Protein 3O1F (pdb70)

B-factor: mean 17.85, std 8.49, range [6.72, 56.12]

Solvent-accessible surface area: 9006 Å² total

Foldseek 3Di:
DKKWKKKFDDDDDDLVNQQVLLCPLQVDDNVVSNVQVVCNVVVGMGGRDIGHPVSSVVSQVSCVVCVVVPHRIHMDMDHD/DKKWKKKFDDDPDDLVVQLVLLCVLLVDDNVVSSVQSVCNHPVGMGTSDIGHPVSSVVSQVVSCVVCVVVPHRIHMDMDDD

Sequence (161 aa):
SMYKVILVNDDYTPMEFVIDVLQKFFSYDVERATQLMLAVHYQGKAICGVFTAEVAETKVAVNKYARENEHPLLCTLEKASMYKVILVNDDYTPMEFVIDVLQKFFSYDVERATQLMMLAVHYQGKAICGVFTAEVAETKVAMMVNKYARENEHPLLCTLEKA

Organism: Escherichia coli (strain K12) (NCBI:txid83333)

GO terms:
  GO:0005515 protein binding (F, IPI)
  GO:0009408 response to heat (P, IMP)
  GO:0051087 protein-folding chaperone binding (F, IPI)
  GO:0140678 molecular function inhibitor activity (F, IDA)

Radius of gyration: 17.64 Å; Cα contacts (8 Å, |Δi|>4): 267; chains: 2; bounding box: 33×33×51 Å

Structure (mmCIF, N/CA/C/O backbone):
data_3O1F
#
_entry.id   3O1F
#
_cell.length_a   28.025
_cell.length_b   28.051
_cell.length_c   51.624
_cell.angle_alpha   80.500
_cell.angle_beta   77.880
_cell.angle_gamma   72.300
#
_symmetry.space_group_name_H-M   'P 1'
#
loop_
_entity.id
_entity.type
_entity.pdbx_description
1 polymer 'ATP-dependent Clp protease adapter protein clpS'
2 polymer 'ATP-dependent Clp protease adapter protein clpS'
3 water water
#
loop_
_atom_site.group_PDB
_atom_site.id
_atom_site.type_symbol
_atom_site.label_atom_id
_atom_site.label_alt_id
_atom_site.label_comp_id
_atom_site.label_asym_id
_atom_site.label_entity_id
_atom_site.label_seq_id
_atom_site.pdbx_PDB_ins_code
_atom_site.Cartn_x
_atom_site.Cartn_y
_atom_site.Cartn_z
_atom_site.occupancy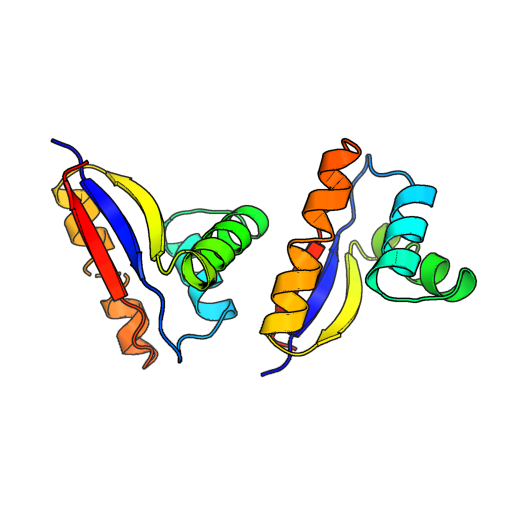
_atom_site.B_iso_or_equiv
_atom_site.auth_seq_id
_atom_site.auth_comp_id
_atom_site.auth_asym_id
_atom_site.auth_atom_id
_atom_site.pdbx_PDB_model_num
ATOM 1 N N . SER A 1 1 ? 4.834 15.259 -12.867 1.00 35.74 26 SER A N 1
ATOM 2 C CA . SER A 1 1 ? 3.752 14.292 -12.515 1.00 23.94 26 SER A CA 1
ATOM 3 C C . SER A 1 1 ? 4.044 13.560 -11.211 1.00 17.46 26 SER A C 1
ATOM 4 O O . SER A 1 1 ? 5.154 13.079 -10.982 1.00 21.73 26 SER A O 1
ATOM 14 N N . MET A 1 2 ? 3.026 13.490 -10.360 1.00 13.50 27 MET A N 1
ATOM 15 C CA . MET A 1 2 ? 3.075 12.708 -9.135 1.00 15.00 27 MET A CA 1
ATOM 16 C C . MET A 1 2 ? 2.045 11.587 -9.219 1.00 11.99 27 MET A C 1
ATOM 17 O O . MET A 1 2 ? 1.147 11.615 -10.071 1.00 11.12 27 MET A O 1
ATOM 31 N N . TYR A 1 3 ? 2.178 10.604 -8.337 1.00 9.58 28 TYR A N 1
ATOM 32 C CA . TYR A 1 3 ? 1.367 9.395 -8.398 1.00 10.40 28 TYR A CA 1
ATOM 33 C C . TYR A 1 3 ? 0.784 9.008 -7.044 1.00 9.06 28 TYR A C 1
ATOM 34 O O . TYR A 1 3 ? 1.504 8.934 -6.057 1.00 10.42 28 TYR A O 1
ATOM 52 N N . LYS A 1 4 ? -0.525 8.774 -7.029 1.00 9.41 29 LYS A N 1
ATOM 53 C CA . LYS A 1 4 ? -1.208 8.164 -5.895 1.00 9.46 29 LYS A CA 1
ATOM 54 C C . LYS A 1 4 ? -0.830 6.698 -5.785 1.00 10.47 29 LYS A C 1
ATOM 55 O O . LYS A 1 4 ? -0.707 5.999 -6.802 1.00 9.21 29 LYS A O 1
ATOM 74 N N . VAL A 1 5 ? -0.675 6.237 -4.546 1.00 7.91 30 VAL A N 1
ATOM 75 C CA . VAL A 1 5 ? -0.525 4.822 -4.259 1.00 6.81 30 VAL A CA 1
ATOM 76 C C . VAL A 1 5 ? -1.734 4.416 -3.431 1.00 8.60 30 VAL A C 1
ATOM 77 O O . VAL A 1 5 ? -2.077 5.083 -2.449 1.00 9.19 30 VAL A O 1
ATOM 90 N N . ILE A 1 6 ? -2.382 3.334 -3.845 1.00 8.45 31 ILE A N 1
ATOM 91 C CA . ILE A 1 6 ? -3.694 2.947 -3.351 1.00 6.72 31 ILE A CA 1
ATOM 92 C C . ILE A 1 6 ? -3.680 1.490 -2.859 1.00 8.82 31 ILE A C 1
ATOM 93 O O . ILE A 1 6 ? -3.000 0.643 -3.448 1.00 9.60 31 ILE A O 1
ATOM 109 N N . LEU A 1 7 ? -4.421 1.216 -1.789 1.00 8.35 32 LEU A N 1
ATOM 110 C CA . LEU A 1 7 ? -4.703 -0.155 -1.351 1.00 7.18 32 LEU A CA 1
ATOM 111 C C . LEU A 1 7 ? -6.150 -0.476 -1.661 1.00 9.99 32 LEU A C 1
ATOM 112 O O . LEU A 1 7 ? -7.046 0.324 -1.406 1.00 9.32 32 LEU A O 1
ATOM 128 N N . VAL A 1 8 ? -6.370 -1.677 -2.176 1.00 10.00 33 VAL A N 1
ATOM 129 C CA . VAL A 1 8 ? -7.684 -2.090 -2.629 1.00 10.79 33 VAL A CA 1
ATOM 130 C C . VAL A 1 8 ? -8.269 -3.149 -1.718 1.00 9.63 33 VAL A C 1
ATOM 131 O O . VAL A 1 8 ? -7.553 -3.961 -1.151 1.00 8.92 33 VAL A O 1
ATOM 144 N N . ASN A 1 9 ? -9.587 -3.149 -1.551 1.00 9.48 34 ASN A N 1
ATOM 145 C CA . ASN A 1 9 ? -10.257 -4.141 -0.707 1.00 10.75 34 ASN A CA 1
ATOM 146 C C . ASN A 1 9 ? -10.217 -5.538 -1.296 1.00 8.16 34 ASN A C 1
ATOM 147 O O . ASN A 1 9 ? -10.141 -5.719 -2.505 1.00 10.87 34 ASN A O 1
ATOM 158 N N . ASP A 1 10 ? -10.221 -6.526 -0.397 1.00 9.02 35 ASP A N 1
ATOM 159 C CA . ASP A 1 10 ? -10.380 -7.927 -0.760 1.00 10.65 35 ASP A CA 1
ATOM 160 C C . ASP A 1 10 ? -10.995 -8.681 0.418 1.00 9.64 35 ASP A C 1
ATOM 161 O O . ASP A 1 10 ? -11.173 -8.120 1.476 1.00 13.17 35 ASP A O 1
ATOM 170 N N . ASP A 1 11 ? -11.403 -9.935 0.216 1.00 10.85 36 ASP A N 1
ATOM 171 C CA . ASP A 1 11 ? -12.122 -10.694 1.247 1.00 12.22 36 ASP A CA 1
ATOM 172 C C . ASP A 1 11 ? -11.250 -11.504 2.216 1.00 16.23 36 ASP A C 1
ATOM 173 O O . ASP A 1 11 ? -11.780 -12.151 3.117 1.00 17.33 36 ASP A O 1
ATOM 182 N N . TYR A 1 12 ? -9.938 -11.542 1.990 1.00 11.44 37 TYR A N 1
ATOM 183 C CA . TYR A 1 12 ? -9.047 -12.394 2.799 1.00 11.75 37 TYR A CA 1
ATOM 184 C C . TYR A 1 12 ? -7.913 -11.755 3.632 1.00 12.36 37 TYR A C 1
ATOM 185 O O . TYR A 1 12 ? -7.473 -12.350 4.596 1.00 15.38 37 TYR A O 1
ATOM 203 N N . THR A 1 13 ? -7.466 -10.552 3.306 1.00 12.23 38 THR A N 1
ATOM 204 C CA . THR A 1 13 ? -6.280 -10.023 3.962 1.00 8.99 38 THR A CA 1
ATOM 205 C C . THR A 1 13 ? -6.721 -9.580 5.321 1.00 10.26 38 THR A C 1
ATOM 206 O O . THR A 1 13 ? -7.673 -8.828 5.431 1.00 11.67 38 THR A O 1
ATOM 217 N N . PRO A 1 14 ? -6.028 -10.029 6.390 1.00 10.41 39 PRO A N 1
ATOM 218 C CA . PRO A 1 14 ? -6.518 -9.662 7.725 1.00 12.21 39 PRO A CA 1
ATOM 219 C C . PRO A 1 14 ? -6.335 -8.212 8.107 1.00 8.31 39 PRO A C 1
ATOM 220 O O . PRO A 1 14 ? -5.429 -7.565 7.602 1.00 9.93 39 PRO A O 1
ATOM 231 N N . MET A 1 15 ? -7.158 -7.715 9.019 1.00 9.68 40 MET A N 1
ATOM 232 C CA . MET A 1 15 ? -7.097 -6.315 9.419 1.00 10.79 40 MET A CA 1
ATOM 233 C C . MET A 1 15 ? -5.710 -5.955 9.912 1.00 11.19 40 MET A C 1
ATOM 234 O O . MET A 1 15 ? -5.166 -4.903 9.572 1.00 11.12 40 MET A O 1
ATOM 248 N N . GLU A 1 16 ? -5.158 -6.819 10.757 1.00 10.56 41 GLU A N 1
ATOM 249 C CA . GLU A 1 16 ? -3.883 -6.539 11.399 1.00 12.38 41 GLU A CA 1
ATOM 250 C C . GLU A 1 16 ? -2.777 -6.446 10.357 1.00 10.86 41 GLU A C 1
ATOM 251 O O . GLU A 1 16 ? -1.808 -5.698 10.538 1.00 11.63 41 GLU A O 1
ATOM 263 N N . PHE A 1 17 ? -2.927 -7.181 9.261 1.00 9.39 42 PHE A N 1
ATOM 264 C CA . PHE A 1 17 ? -1.958 -7.105 8.180 1.00 9.27 42 PHE A CA 1
ATOM 265 C C . PHE A 1 17 ? -2.057 -5.774 7.420 1.00 10.39 42 PHE A C 1
ATOM 266 O O . PHE A 1 17 ? -1.037 -5.185 7.070 1.00 10.04 42 PHE A O 1
ATOM 283 N N . VAL A 1 18 ? -3.273 -5.302 7.140 1.00 7.74 43 VAL A N 1
ATOM 284 C CA . VAL A 1 18 ? -3.440 -3.993 6.493 1.00 9.66 43 VAL A CA 1
ATOM 285 C C . VAL A 1 18 ? -2.831 -2.898 7.357 1.00 11.12 43 VAL A C 1
ATOM 286 O O . VAL A 1 18 ? -2.115 -2.035 6.865 1.00 9.63 43 VAL A O 1
ATOM 299 N N . ILE A 1 19 ? -3.095 -2.952 8.660 1.00 9.01 44 ILE A N 1
ATOM 300 C CA . ILE A 1 19 ? -2.510 -1.990 9.585 1.00 9.76 44 ILE A CA 1
ATOM 301 C C . ILE A 1 19 ? -0.979 -2.045 9.532 1.00 9.17 44 ILE A C 1
ATOM 302 O O . ILE A 1 19 ? -0.316 -1.008 9.494 1.00 11.97 44 ILE A O 1
ATOM 318 N N . ASP A 1 20 ? -0.438 -3.256 9.513 1.00 11.28 45 ASP A N 1
ATOM 319 C CA . ASP A 1 20 ? 1.002 -3.481 9.476 1.00 12.05 45 ASP A CA 1
ATOM 320 C C . ASP A 1 20 ? 1.578 -2.828 8.230 1.00 10.60 45 ASP A C 1
ATOM 321 O O . ASP A 1 20 ? 2.561 -2.096 8.291 1.00 10.91 45 ASP A O 1
ATOM 330 N N . VAL A 1 21 ? 0.943 -3.072 7.092 1.00 9.63 46 VAL A N 1
ATOM 331 C CA . VAL A 1 21 ? 1.418 -2.508 5.830 1.00 8.82 46 VAL A CA 1
ATOM 332 C C . VAL A 1 21 ? 1.399 -0.980 5.874 1.00 8.18 46 VAL A C 1
ATOM 333 O O . VAL A 1 21 ? 2.345 -0.307 5.450 1.00 10.30 46 VAL A O 1
ATOM 346 N N . LEU A 1 22 ? 0.314 -0.415 6.405 1.00 8.44 47 LEU A N 1
ATOM 347 C CA . LEU A 1 22 ? 0.177 1.032 6.481 1.00 8.24 47 LEU A CA 1
ATOM 348 C C . LEU A 1 22 ? 1.232 1.673 7.379 1.00 10.17 47 LEU A C 1
ATOM 349 O O . LEU A 1 22 ? 1.667 2.806 7.137 1.00 9.79 47 LEU A O 1
ATOM 365 N N . GLN A 1 23 ? 1.652 0.958 8.417 1.00 8.85 48 GLN A N 1
ATOM 366 C CA . GLN A 1 23 ? 2.698 1.471 9.290 1.00 10.83 48 GLN A CA 1
ATOM 367 C C . GLN A 1 23 ? 4.065 1.322 8.618 1.00 9.93 48 GLN A C 1
ATOM 368 O O . GLN A 1 23 ? 4.811 2.290 8.514 1.00 12.38 48 GLN A O 1
ATOM 382 N N . LYS A 1 24 ? 4.372 0.118 8.149 1.00 8.80 49 LYS A N 1
ATOM 383 C CA . LYS A 1 24 ? 5.692 -0.185 7.598 1.00 11.50 49 LYS A CA 1
ATOM 384 C C . LYS A 1 24 ? 6.006 0.626 6.349 1.00 10.37 49 LYS A C 1
ATOM 385 O O . LYS A 1 24 ? 7.073 1.229 6.220 1.00 12.79 49 LYS A O 1
ATOM 404 N N . PHE A 1 25 ? 5.066 0.625 5.410 1.00 9.83 50 PHE A N 1
ATOM 405 C CA . PHE A 1 25 ? 5.332 1.156 4.078 1.00 12.19 50 PHE A CA 1
ATOM 406 C C . PHE A 1 25 ? 4.808 2.565 3.865 1.00 10.04 50 PHE A C 1
ATOM 407 O O . PHE A 1 25 ? 5.166 3.218 2.895 1.00 11.99 50 PHE A O 1
ATOM 424 N N . PHE A 1 26 ? 3.999 3.056 4.800 1.00 9.90 51 PHE A N 1
ATOM 425 C CA . PHE A 1 26 ? 3.457 4.400 4.678 1.00 9.57 51 PHE A CA 1
ATOM 426 C C . PHE A 1 26 ? 3.610 5.283 5.931 1.00 12.43 51 PHE A C 1
ATOM 427 O O . PHE A 1 26 ? 3.231 6.453 5.912 1.00 12.38 51 PHE A O 1
ATOM 444 N N . SER A 1 27 ? 4.185 4.721 6.987 1.00 11.81 52 SER A N 1
ATOM 445 C CA . SER A 1 27 ? 4.530 5.459 8.209 1.00 10.95 52 SER A CA 1
ATOM 446 C C . SER A 1 27 ? 3.346 6.067 8.962 1.00 11.55 52 SER A C 1
ATOM 447 O O . SER A 1 27 ? 3.491 7.080 9.641 1.00 14.95 52 SER A O 1
ATOM 455 N N . TYR A 1 28 ? 2.182 5.449 8.849 1.00 9.56 53 TYR A N 1
ATOM 456 C CA . TYR A 1 28 ? 1.014 5.917 9.583 1.00 12.56 53 TYR A CA 1
ATOM 457 C C . TYR A 1 28 ? 1.006 5.336 10.996 1.00 14.88 53 TYR A C 1
ATOM 458 O O . TYR A 1 28 ? 1.438 4.198 11.213 1.00 16.68 53 TYR A O 1
ATOM 476 N N . ASP A 1 29 ? 0.525 6.126 11.951 1.00 11.97 54 ASP A N 1
ATOM 477 C CA . ASP A 1 29 ? 0.275 5.607 13.296 1.00 12.10 54 ASP A CA 1
ATOM 478 C C . ASP A 1 29 ? -0.950 4.700 13.293 1.00 13.41 54 ASP A C 1
ATOM 479 O O . ASP A 1 29 ? -1.646 4.591 12.293 1.00 11.28 54 ASP A O 1
ATOM 488 N N . VAL A 1 30 ? -1.224 4.040 14.411 1.00 13.23 55 VAL A N 1
ATOM 489 C CA . VAL A 1 30 ? -2.299 3.069 14.441 1.00 12.31 55 VAL A CA 1
ATOM 490 C C . VAL A 1 30 ? -3.675 3.674 14.147 1.00 10.18 55 VAL A C 1
ATOM 491 O O . VAL A 1 30 ? -4.482 3.079 13.434 1.00 10.49 55 VAL A O 1
ATOM 504 N N . GLU A 1 31 ? -3.957 4.849 14.707 1.00 10.86 56 GLU A N 1
ATOM 505 C CA . GLU A 1 31 ? -5.286 5.423 14.514 1.00 10.60 56 GLU A CA 1
ATOM 506 C C . GLU A 1 31 ? -5.550 5.751 13.043 1.00 11.03 56 GLU A C 1
ATOM 507 O O . GLU A 1 31 ? -6.599 5.400 12.508 1.00 10.53 56 GLU A O 1
ATOM 519 N N . ARG A 1 32 ? -4.603 6.422 12.393 1.00 9.41 57 ARG A N 1
ATOM 520 C CA . ARG A 1 32 ? -4.768 6.788 10.994 1.00 10.28 57 ARG A CA 1
ATOM 521 C C . ARG A 1 32 ? -4.751 5.548 10.086 1.00 10.17 57 ARG A C 1
ATOM 522 O O . ARG A 1 32 ? -5.536 5.446 9.160 1.00 9.46 57 ARG A O 1
ATOM 543 N N . ALA A 1 33 ? -3.877 4.593 10.370 1.00 10.09 58 ALA A N 1
ATOM 544 C CA . ALA A 1 33 ? -3.862 3.336 9.629 1.00 9.45 58 ALA A CA 1
ATOM 545 C C . ALA A 1 33 ? -5.240 2.677 9.690 1.00 8.54 58 ALA A C 1
ATOM 546 O O . ALA A 1 33 ? -5.778 2.208 8.678 1.00 9.67 58 ALA A O 1
ATOM 553 N N . THR A 1 34 ? -5.820 2.671 10.885 1.00 10.10 59 THR A N 1
ATOM 554 C CA . THR A 1 34 ? -7.112 2.044 11.067 1.00 10.34 59 THR A CA 1
ATOM 555 C C . THR A 1 34 ? -8.199 2.805 10.309 1.00 8.33 59 THR A C 1
ATOM 556 O O . THR A 1 34 ? -9.114 2.198 9.761 1.00 10.56 59 THR A O 1
ATOM 567 N N . GLN A 1 35 ? -8.106 4.132 10.278 1.00 8.93 60 GLN A N 1
ATOM 568 C CA . GLN A 1 35 ? -9.047 4.932 9.487 1.00 9.30 60 GLN A CA 1
ATOM 569 C C . GLN A 1 35 ? -8.956 4.582 8.006 1.00 8.01 60 GLN A C 1
ATOM 570 O O . GLN A 1 35 ? -9.978 4.434 7.335 1.00 9.75 60 GLN A O 1
ATOM 584 N N . LEU A 1 36 ? -7.731 4.465 7.496 1.00 10.13 61 LEU A N 1
ATOM 585 C CA . LEU A 1 36 ? -7.511 4.166 6.085 1.00 9.45 61 LEU A CA 1
ATOM 586 C C . LEU A 1 36 ? -8.031 2.769 5.786 1.00 9.09 61 LEU A C 1
ATOM 587 O O . LEU A 1 36 ? -8.636 2.531 4.740 1.00 9.18 61 LEU A O 1
ATOM 603 N N . MET A 1 37 ? -7.819 1.845 6.714 1.00 9.36 62 MET A N 1
ATOM 604 C CA . MET A 1 37 ? -8.370 0.514 6.572 1.00 9.65 62 MET A CA 1
ATOM 605 C C . MET A 1 37 ? -9.893 0.539 6.479 1.00 8.75 62 MET A C 1
ATOM 606 O O . MET A 1 37 ? -10.488 -0.218 5.712 1.00 10.22 62 MET A O 1
ATOM 620 N N . LEU A 1 38 ? -10.537 1.386 7.292 1.00 8.52 63 LEU A N 1
ATOM 621 C CA . LEU A 1 38 ? -11.986 1.509 7.240 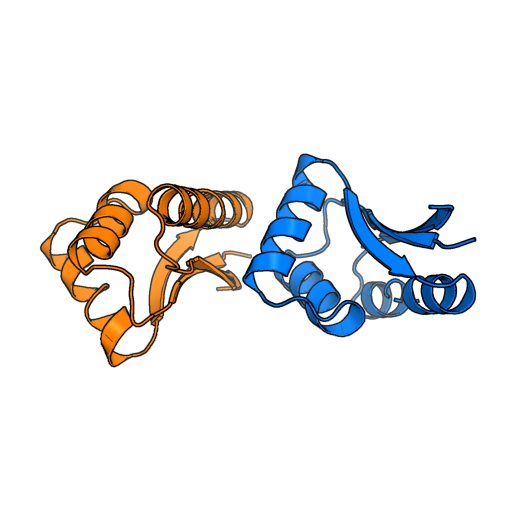1.00 10.57 63 LEU A CA 1
ATOM 622 C C . LEU A 1 38 ? -12.430 1.936 5.852 1.00 10.42 63 LEU A C 1
ATOM 623 O O . LEU A 1 38 ? -13.425 1.428 5.326 1.00 11.21 63 LEU A O 1
ATOM 639 N N . ALA A 1 39 ? -11.693 2.878 5.263 1.00 12.91 64 ALA A N 1
ATOM 640 C CA . ALA A 1 39 ? -11.958 3.332 3.902 1.00 13.14 64 ALA A CA 1
ATOM 641 C C . ALA A 1 39 ? -11.740 2.221 2.896 1.00 9.45 64 ALA A C 1
ATOM 642 O O . ALA A 1 39 ? -12.509 2.063 1.939 1.00 10.52 64 ALA A O 1
ATOM 649 N N . VAL A 1 40 ? -10.693 1.429 3.075 1.00 9.36 65 VAL A N 1
ATOM 650 C CA . VAL A 1 40 ? -10.495 0.304 2.176 1.00 10.63 65 VAL A CA 1
ATOM 651 C C . VAL A 1 40 ? -11.748 -0.561 2.190 1.00 8.88 65 VAL A C 1
ATOM 652 O O . VAL A 1 40 ? -12.267 -0.954 1.135 1.00 11.35 65 VAL A O 1
ATOM 665 N N . HIS A 1 41 ? -12.252 -0.836 3.388 1.00 10.71 66 HIS A N 1
ATOM 666 C CA . HIS A 1 41 ? -13.354 -1.783 3.541 1.00 11.11 66 HIS A CA 1
ATOM 667 C C . HIS A 1 41 ? -14.702 -1.235 3.090 1.00 10.35 66 HIS A C 1
ATOM 668 O O . HIS A 1 41 ? -15.559 -2.008 2.657 1.00 15.98 66 HIS A O 1
ATOM 682 N N . TYR A 1 42 ? -14.896 0.072 3.197 1.00 12.47 67 TYR A N 1
ATOM 683 C CA . TYR A 1 42 ? -16.211 0.628 2.887 1.00 19.49 67 TYR A CA 1
ATOM 684 C C . TYR A 1 42 ? -16.273 1.540 1.674 1.00 17.02 67 TYR A C 1
ATOM 685 O O . TYR A 1 42 ? -17.355 1.778 1.145 1.00 19.58 67 TYR A O 1
ATOM 703 N N . GLN A 1 43 ? -15.127 2.049 1.233 1.00 12.65 68 GLN A N 1
ATOM 704 C CA . GLN A 1 43 ? -15.050 2.770 -0.029 1.00 14.81 68 GLN A CA 1
ATOM 705 C C . GLN A 1 43 ? -14.474 1.844 -1.101 1.00 11.77 68 GLN A C 1
ATOM 706 O O . GLN A 1 43 ? -14.497 2.173 -2.282 1.00 13.87 68 GLN A O 1
ATOM 720 N N . GLY A 1 44 ? -13.962 0.685 -0.676 1.00 11.97 69 GLY A N 1
ATOM 721 C CA . GLY A 1 44 ? -13.414 -0.299 -1.597 1.00 10.96 69 GLY A CA 1
ATOM 722 C C . GLY A 1 44 ? -11.933 -0.113 -1.880 1.00 9.91 69 GLY A C 1
ATOM 723 O O . GLY A 1 44 ? -11.299 -0.965 -2.501 1.00 10.29 69 GLY A O 1
ATOM 727 N N . LYS A 1 45 ? -11.389 1.019 -1.457 1.00 12.18 70 LYS A N 1
ATOM 728 C CA . LYS A 1 45 ? -9.994 1.344 -1.692 1.00 8.98 70 LYS A CA 1
ATOM 729 C C . LYS A 1 45 ? -9.658 2.574 -0.868 1.00 9.86 70 LYS A C 1
ATOM 730 O O . LYS A 1 45 ? -10.555 3.290 -0.435 1.00 12.37 70 LYS A O 1
ATOM 749 N N . ALA A 1 46 ? -8.376 2.829 -0.642 1.00 7.83 71 ALA A N 1
ATOM 750 C CA . ALA A 1 46 ? -7.952 4.068 -0.002 1.00 12.98 71 ALA A CA 1
ATOM 751 C C . ALA A 1 46 ? -6.650 4.552 -0.601 1.00 11.60 71 ALA A C 1
ATOM 752 O O . ALA A 1 46 ? -5.724 3.776 -0.816 1.00 9.78 71 ALA A O 1
ATOM 759 N N . ILE A 1 47 ? -6.597 5.850 -0.890 1.00 11.39 72 ILE A N 1
ATOM 760 C CA . ILE A 1 47 ? -5.354 6.486 -1.296 1.00 9.87 72 ILE A CA 1
ATOM 761 C C . ILE A 1 47 ? -4.496 6.657 -0.053 1.00 12.99 72 ILE A C 1
ATOM 762 O O . ILE A 1 47 ? -4.936 7.223 0.958 1.00 12.54 72 ILE A O 1
ATOM 778 N N . CYS A 1 48 ? -3.273 6.156 -0.125 1.00 9.94 73 CYS A N 1
ATOM 779 C CA . CYS A 1 48 ? -2.382 6.148 1.030 1.00 11.42 73 CYS A CA 1
ATOM 780 C C . CYS A 1 48 ? -1.313 7.232 0.987 1.00 11.76 73 CYS A C 1
ATOM 781 O O . CYS A 1 48 ? -0.686 7.532 2.001 1.00 11.69 73 CYS A O 1
ATOM 789 N N . GLY A 1 49 ? -1.106 7.815 -0.187 1.00 8.31 74 GLY A N 1
ATOM 790 C CA . GLY A 1 49 ? -0.165 8.900 -0.348 1.00 9.63 74 GLY A CA 1
ATOM 791 C C . GLY A 1 49 ? 0.041 9.245 -1.802 1.00 9.75 74 GLY A C 1
ATOM 792 O O . GLY A 1 49 ? -0.505 8.589 -2.695 1.00 9.20 74 GLY A O 1
ATOM 796 N N . VAL A 1 50 ? 0.792 10.322 -2.016 1.00 9.65 75 VAL A N 1
ATOM 797 C CA . VAL A 1 50 ? 1.186 10.772 -3.345 1.00 10.55 75 VAL A CA 1
ATOM 798 C C . VAL A 1 50 ? 2.706 10.903 -3.341 1.00 10.86 75 VAL A C 1
ATOM 799 O O . VAL A 1 50 ? 3.279 11.459 -2.408 1.00 11.43 75 VAL A O 1
ATOM 812 N N . PHE A 1 51 ? 3.340 10.364 -4.379 1.00 10.31 76 PHE A N 1
ATOM 813 C CA . PHE A 1 51 ? 4.789 10.206 -4.421 1.00 8.55 76 PHE A CA 1
ATOM 814 C C . PHE A 1 51 ? 5.318 10.429 -5.837 1.00 9.94 76 PHE A C 1
ATOM 815 O O . PHE A 1 51 ? 4.556 10.444 -6.800 1.00 10.73 76 PHE A O 1
ATOM 832 N N . THR A 1 52 ? 6.629 10.560 -5.981 1.00 12.04 77 THR A N 1
ATOM 833 C CA . THR A 1 52 ? 7.201 10.612 -7.319 1.00 11.11 77 THR A CA 1
ATOM 834 C C . THR A 1 52 ? 6.955 9.289 -8.037 1.00 11.59 77 THR A C 1
ATOM 835 O O . THR A 1 52 ? 6.594 8.286 -7.415 1.00 10.78 77 THR A O 1
ATOM 846 N N . ALA A 1 53 ? 7.170 9.283 -9.351 1.00 10.54 78 ALA A N 1
ATOM 847 C CA . ALA A 1 53 ? 6.933 8.108 -10.159 1.00 10.18 78 ALA A CA 1
ATOM 848 C C . ALA A 1 53 ? 7.746 6.936 -9.649 1.00 11.61 78 ALA A C 1
ATOM 849 O O . ALA A 1 53 ? 7.222 5.843 -9.481 1.00 12.54 78 ALA A O 1
ATOM 856 N N . GLU A 1 54 ? 9.030 7.162 -9.393 1.00 11.98 79 GLU A N 1
ATOM 857 C CA . GLU A 1 54 ? 9.923 6.072 -9.021 1.00 15.31 79 GLU A CA 1
ATOM 858 C C . GLU A 1 54 ? 9.618 5.557 -7.620 1.00 13.21 79 GLU A C 1
ATOM 859 O O . GLU A 1 54 ? 9.696 4.354 -7.372 1.00 14.52 79 GLU A O 1
ATOM 871 N N . VAL A 1 55 ? 9.248 6.453 -6.718 1.00 10.59 80 VAL A N 1
ATOM 872 C CA . VAL A 1 55 ? 8.888 6.052 -5.367 1.00 10.15 80 VAL A CA 1
ATOM 873 C C . VAL A 1 55 ? 7.562 5.291 -5.354 1.00 11.12 80 VAL A C 1
ATOM 874 O O . VAL A 1 55 ? 7.435 4.260 -4.691 1.00 12.05 80 VAL A O 1
ATOM 887 N N . ALA A 1 56 ? 6.574 5.786 -6.108 1.00 11.37 81 ALA A N 1
ATOM 888 C CA . ALA A 1 56 ? 5.303 5.073 -6.239 1.00 9.01 81 ALA A CA 1
ATOM 889 C C . ALA A 1 56 ? 5.508 3.664 -6.794 1.00 8.66 81 ALA A C 1
ATOM 890 O O . ALA A 1 56 ? 4.946 2.682 -6.274 1.00 10.46 81 ALA A O 1
ATOM 897 N N . GLU A 1 57 ? 6.311 3.562 -7.852 1.00 10.02 82 GLU A N 1
ATOM 898 C CA . GLU A 1 57 ? 6.601 2.263 -8.456 1.00 10.46 82 GLU A CA 1
ATOM 899 C C . GLU A 1 57 ? 7.225 1.301 -7.444 1.00 12.26 82 GLU A C 1
ATOM 900 O O . GLU A 1 57 ? 6.834 0.140 -7.344 1.00 10.97 82 GLU A O 1
ATOM 912 N N . THR A 1 58 ? 8.197 1.793 -6.698 1.00 11.61 83 THR A N 1
ATOM 913 C CA . THR A 1 58 ? 8.904 0.963 -5.735 1.00 12.66 83 THR A CA 1
ATOM 914 C C . THR A 1 58 ? 7.986 0.540 -4.581 1.00 9.83 83 THR A C 1
ATOM 915 O O . THR A 1 58 ? 7.997 -0.619 -4.154 1.00 12.40 83 THR A O 1
ATOM 926 N N . LYS A 1 59 ? 7.148 1.458 -4.105 1.00 12.42 84 LYS A N 1
ATOM 927 C CA . LYS A 1 59 ? 6.201 1.158 -3.044 1.00 12.77 84 LYS A CA 1
ATOM 928 C C . LYS A 1 59 ? 5.161 0.120 -3.483 1.00 10.84 84 LYS A C 1
ATOM 929 O O . LYS A 1 59 ? 4.855 -0.814 -2.730 1.00 11.82 84 LYS A O 1
ATOM 948 N N . VAL A 1 60 ? 4.635 0.260 -4.699 1.00 11.87 85 VAL A N 1
ATOM 949 C CA . VAL A 1 60 ? 3.677 -0.712 -5.205 1.00 11.23 85 VAL A CA 1
ATOM 950 C C . VAL A 1 60 ? 4.320 -2.094 -5.267 1.00 8.74 85 VAL A C 1
ATOM 951 O O . VAL A 1 60 ? 3.743 -3.075 -4.811 1.00 9.71 85 VAL A O 1
ATOM 964 N N . ALA A 1 61 ? 5.523 -2.170 -5.811 1.00 9.69 86 ALA A N 1
ATOM 965 C CA . ALA A 1 61 ? 6.196 -3.455 -5.929 1.00 10.18 86 ALA A CA 1
ATOM 966 C C . ALA A 1 61 ? 6.461 -4.056 -4.547 1.00 10.66 86 ALA A C 1
ATOM 967 O O . ALA A 1 61 ? 6.247 -5.249 -4.333 1.00 11.46 86 ALA A O 1
ATOM 992 N N . VAL A 1 63 ? 5.015 -3.423 -1.509 1.00 10.28 88 VAL A N 1
ATOM 993 C CA . VAL A 1 63 ? 3.823 -3.773 -0.747 1.00 11.09 88 VAL A CA 1
ATOM 994 C C . VAL A 1 63 ? 3.217 -5.066 -1.284 1.00 10.60 88 VAL A C 1
ATOM 995 O O . VAL A 1 63 ? 2.887 -5.974 -0.516 1.00 10.08 88 VAL A O 1
ATOM 1008 N N . ASN A 1 64 ? 3.081 -5.167 -2.602 1.00 9.31 89 ASN A N 1
ATOM 1009 C CA . ASN A 1 64 ? 2.556 -6.392 -3.189 1.00 8.84 89 ASN A CA 1
ATOM 1010 C C . ASN A 1 64 ? 3.443 -7.590 -2.858 1.00 10.46 89 ASN A C 1
ATOM 1011 O O . ASN A 1 64 ? 2.948 -8.641 -2.512 1.00 9.36 89 ASN A O 1
ATOM 1022 N N . LYS A 1 65 ? 4.760 -7.410 -2.935 1.00 9.31 90 LYS A N 1
ATOM 1023 C CA . LYS A 1 65 ? 5.684 -8.505 -2.623 1.00 10.96 90 LYS A CA 1
ATOM 1024 C C . LYS A 1 65 ? 5.533 -8.983 -1.169 1.00 10.03 90 LYS A C 1
ATOM 1025 O O . LYS A 1 65 ? 5.482 -10.189 -0.895 1.00 10.50 90 LYS A O 1
ATOM 1044 N N . TYR A 1 66 ? 5.436 -8.036 -0.251 1.00 10.38 91 TYR A N 1
ATOM 1045 C CA . TYR A 1 66 ? 5.258 -8.323 1.171 1.00 10.66 91 TYR A CA 1
ATOM 1046 C C . TYR A 1 66 ? 3.958 -9.092 1.425 1.00 13.77 91 TYR A C 1
ATOM 1047 O O . TYR A 1 66 ? 3.923 -10.082 2.174 1.00 11.72 91 TYR A O 1
ATOM 1065 N N . ALA A 1 67 ? 2.884 -8.636 0.790 1.00 9.77 92 ALA A N 1
ATOM 1066 C CA . ALA A 1 67 ? 1.592 -9.300 0.886 1.00 10.96 92 ALA A CA 1
ATOM 1067 C C . ALA A 1 67 ? 1.661 -10.739 0.388 1.00 9.20 92 ALA A C 1
ATOM 1068 O O . ALA A 1 67 ? 1.253 -11.663 1.093 1.00 11.05 92 ALA A O 1
ATOM 1075 N N . ARG A 1 68 ? 2.185 -10.943 -0.814 1.00 9.83 93 ARG A N 1
ATOM 1076 C CA . ARG A 1 68 ? 2.249 -12.292 -1.358 1.00 10.34 93 ARG A CA 1
ATOM 1077 C C . ARG A 1 68 ? 3.154 -13.168 -0.503 1.00 10.41 93 ARG A C 1
ATOM 1078 O O . ARG A 1 68 ? 2.887 -14.352 -0.361 1.00 11.80 93 ARG A O 1
ATOM 1099 N N . GLU A 1 69 ? 4.221 -12.610 0.054 1.00 10.17 94 GLU A N 1
ATOM 1100 C CA . GLU A 1 69 ? 5.111 -13.424 0.896 1.00 13.38 94 GLU A CA 1
ATOM 1101 C C . GLU A 1 69 ? 4.370 -14.011 2.091 1.00 19.43 94 GLU A C 1
ATOM 1102 O O . GLU A 1 69 ? 4.773 -15.038 2.651 1.00 21.50 94 GLU A O 1
ATOM 1114 N N . ASN A 1 70 ? 3.286 -13.349 2.484 1.00 16.41 95 ASN A N 1
A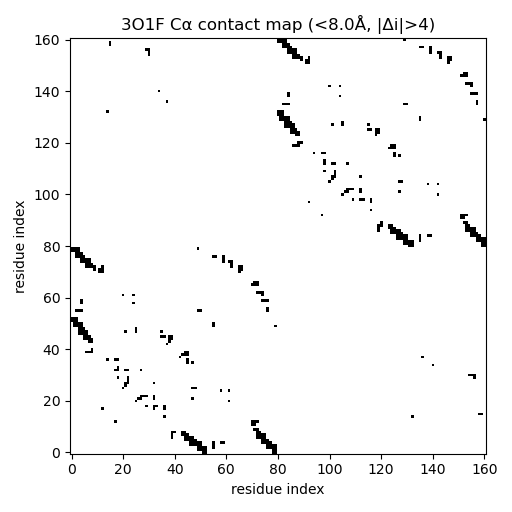TOM 1115 C CA . ASN A 1 70 ? 2.458 -13.829 3.587 1.00 12.62 95 ASN A CA 1
ATOM 1116 C C . ASN A 1 70 ? 1.141 -14.451 3.117 1.00 10.10 95 ASN A C 1
ATOM 1117 O O . ASN A 1 70 ? 0.200 -14.592 3.897 1.00 15.72 95 ASN A O 1
ATOM 1128 N N . GLU A 1 71 ? 1.106 -14.826 1.839 1.00 12.80 96 GLU A N 1
ATOM 1129 C CA . GLU A 1 71 ? -0.045 -15.426 1.161 1.00 14.55 96 GLU A CA 1
ATOM 1130 C C . GLU A 1 71 ? -1.352 -14.653 1.311 1.00 11.30 96 GLU A C 1
ATOM 1131 O O . GLU A 1 71 ? -2.436 -15.241 1.351 1.00 13.20 96 GLU A O 1
ATOM 1143 N N . HIS A 1 72 ? -1.234 -13.324 1.306 1.00 9.41 97 HIS A N 1
ATOM 1144 C CA . HIS A 1 72 ? -2.406 -12.447 1.244 1.00 13.05 97 HIS A CA 1
ATOM 1145 C C . HIS A 1 72 ? -2.529 -11.795 -0.121 1.00 11.44 97 HIS A C 1
ATOM 1146 O O . HIS A 1 72 ? -1.535 -11.491 -0.766 1.00 10.82 97 HIS A O 1
ATOM 1160 N N . PRO A 1 73 ? -3.779 -11.539 -0.565 1.00 9.68 98 PRO A N 1
ATOM 1161 C CA . PRO A 1 73 ? -3.983 -11.031 -1.921 1.00 12.58 98 PRO A CA 1
ATOM 1162 C C . PRO A 1 73 ? -3.979 -9.519 -2.009 1.00 10.86 98 PRO A C 1
ATOM 1163 O O . PRO A 1 73 ? -4.202 -8.982 -3.089 1.00 11.07 98 PRO A O 1
ATOM 1174 N N . LEU A 1 74 ? -3.671 -8.844 -0.922 1.00 10.00 99 LEU A N 1
ATOM 1175 C CA . LEU A 1 74 ? -3.834 -7.405 -0.831 1.00 8.09 99 LEU A CA 1
ATOM 1176 C C . LEU A 1 74 ? -3.166 -6.755 -2.011 1.00 10.53 99 LEU A C 1
ATOM 1177 O O . LEU A 1 74 ? -1.980 -6.988 -2.263 1.00 9.64 99 LEU A O 1
ATOM 1193 N N . LEU A 1 75 ? -3.865 -5.880 -2.689 1.00 9.80 100 LEU A N 1
ATOM 1194 C CA . LEU A 1 75 ? -3.392 -5.304 -3.930 1.00 7.53 100 LEU A CA 1
ATOM 1195 C C . LEU A 1 75 ? -3.110 -3.834 -3.730 1.00 8.41 100 LEU A C 1
ATOM 1196 O O . LEU A 1 75 ? -3.963 -3.071 -3.252 1.00 9.54 100 LEU A O 1
ATOM 1212 N N . CYS A 1 76 ? -1.915 -3.444 -4.116 1.00 7.31 101 CYS A N 1
ATOM 1213 C CA . CYS A 1 76 ? -1.474 -2.071 -4.074 1.00 9.31 101 CYS A CA 1
ATOM 1214 C C . CYS A 1 76 ? -1.280 -1.632 -5.517 1.00 9.20 101 CYS A C 1
ATOM 1215 O O . CYS A 1 76 ? -0.697 -2.352 -6.319 1.00 8.88 101 CYS A O 1
ATOM 1223 N N . THR A 1 77 ? -1.825 -0.466 -5.860 1.00 8.92 102 THR A N 1
ATOM 1224 C CA . THR A 1 77 ? -1.756 0.080 -7.205 1.00 8.73 102 THR A CA 1
ATOM 1225 C C . THR A 1 77 ? -1.311 1.529 -7.196 1.00 9.27 102 THR A C 1
ATOM 1226 O O . THR A 1 77 ? -1.327 2.194 -6.175 1.00 8.91 102 THR A O 1
ATOM 1237 N N . LEU A 1 78 ? -0.878 2.009 -8.344 1.00 8.07 103 LEU A N 1
ATOM 1238 C CA . LEU A 1 78 ? -0.583 3.420 -8.518 1.00 8.45 103 LEU A CA 1
ATOM 1239 C C . LEU A 1 78 ? -1.409 3.983 -9.665 1.00 10.51 103 LEU A C 1
ATOM 1240 O O . LEU A 1 78 ? -1.864 3.250 -10.537 1.00 10.47 103 LEU A O 1
ATOM 1256 N N . GLU A 1 79 ? -1.595 5.300 -9.646 1.00 11.77 104 GLU A N 1
ATOM 1257 C CA . GLU A 1 79 ? -2.189 6.012 -10.767 1.00 13.40 104 GLU A CA 1
ATOM 1258 C C . GLU A 1 79 ? -1.759 7.468 -10.688 1.00 11.83 104 GLU A C 1
ATOM 1259 O O . GLU A 1 79 ? -1.356 7.945 -9.628 1.00 11.35 104 GLU A O 1
ATOM 1271 N N . LYS A 1 80 ? -1.802 8.152 -11.823 1.00 11.87 105 LYS A N 1
ATOM 1272 C CA . LYS A 1 80 ? -1.387 9.549 -11.871 1.00 11.53 105 LYS A CA 1
ATOM 1273 C C . LYS A 1 80 ? -2.292 10.394 -10.984 1.00 16.06 105 LYS A C 1
ATOM 1274 O O . LYS A 1 80 ? -3.516 10.214 -10.968 1.00 21.41 105 LYS A O 1
ATOM 1293 N N . ALA A 1 81 ? -1.678 11.286 -10.212 1.00 14.20 106 ALA A N 1
ATOM 1294 C CA . ALA A 1 81 ? -2.417 12.213 -9.364 1.00 16.61 106 ALA A CA 1
ATOM 1295 C C . ALA A 1 81 ? -2.831 13.442 -10.178 1.00 24.03 106 ALA A C 1
ATOM 1296 O O . ALA A 1 81 ? -2.199 13.828 -11.169 1.00 21.62 106 ALA A O 1
ATOM 1304 N N . SER B 2 1 ? -10.559 -14.913 12.888 1.00 26.77 26 SER B N 1
ATOM 1305 C CA . SER B 2 1 ? -9.963 -14.275 14.091 1.00 18.43 26 SER B CA 1
ATOM 1306 C C . SER B 2 1 ? -10.972 -13.385 14.801 1.00 15.79 26 SER B C 1
ATOM 1307 O O . SER B 2 1 ? -11.909 -12.867 14.192 1.00 18.89 26 SER B O 1
ATOM 1317 N N . MET B 2 2 ? -10.761 -13.222 16.099 1.00 12.07 27 MET B N 1
ATOM 1318 C CA . MET B 2 2 ? -11.510 -12.257 16.892 1.00 12.69 27 MET B CA 1
ATOM 1319 C C . MET B 2 2 ? -10.568 -11.131 17.293 1.00 11.27 27 MET B C 1
ATOM 1320 O O . MET B 2 2 ? -9.346 -11.293 17.238 1.00 10.72 27 MET B O 1
ATOM 1334 N N . TYR B 2 3 ? -11.135 -10.003 17.711 1.00 10.43 28 TYR B N 1
ATOM 1335 C CA . TYR B 2 3 ? -10.364 -8.789 17.924 1.00 12.34 28 TYR B CA 1
ATOM 1336 C C . TYR B 2 3 ? -10.698 -8.100 19.230 1.00 8.11 28 TYR B C 1
ATOM 1337 O O . TYR B 2 3 ? -11.858 -7.872 19.548 1.00 10.52 28 TYR B O 1
ATOM 1355 N N . LYS B 2 4 ? -9.651 -7.788 19.978 1.00 9.25 29 LYS B N 1
ATOM 1356 C CA . LYS B 2 4 ? -9.768 -6.946 21.154 1.00 8.90 29 LYS B CA 1
ATOM 1357 C C . LYS B 2 4 ? -9.979 -5.490 20.735 1.00 7.50 29 LYS B C 1
ATOM 1358 O O . LYS B 2 4 ? -9.398 -5.005 19.751 1.00 10.52 29 LYS B O 1
ATOM 1377 N N . VAL B 2 5 ? -10.815 -4.798 21.508 1.00 7.92 30 VAL B N 1
ATOM 1378 C CA . VAL B 2 5 ? -10.983 -3.364 21.375 1.00 9.02 30 VAL B CA 1
ATOM 1379 C C . VAL B 2 5 ? -10.486 -2.757 22.679 1.00 13.85 30 VAL B C 1
ATOM 1380 O O . VAL B 2 5 ? -10.866 -3.214 23.753 1.00 9.39 30 VAL B O 1
ATOM 1393 N N . ILE B 2 6 ? -9.641 -1.734 22.562 1.00 10.48 31 ILE B N 1
ATOM 1394 C CA . ILE B 2 6 ? -8.852 -1.216 23.673 1.00 10.22 31 ILE B CA 1
ATOM 1395 C C . ILE B 2 6 ? -9.014 0.300 23.785 1.00 10.54 31 ILE B C 1
ATOM 1396 O O . ILE B 2 6 ? -9.096 0.996 22.780 1.00 9.83 31 ILE B O 1
ATOM 1412 N N . LEU B 2 7 ? -9.061 0.808 25.014 1.00 9.95 32 LEU B N 1
ATOM 1413 C CA . LEU B 2 7 ? -8.973 2.245 25.240 1.00 8.93 32 LEU B CA 1
ATOM 1414 C C . LEU B 2 7 ? -7.597 2.560 25.801 1.00 10.57 32 LEU B C 1
ATOM 1415 O O . LEU B 2 7 ? -7.104 1.844 26.673 1.00 10.67 32 LEU B O 1
ATOM 1431 N N . VAL B 2 8 ? -6.992 3.629 25.293 1.00 10.31 33 VAL B N 1
ATOM 1432 C CA . VAL B 2 8 ? -5.639 4.015 25.684 1.00 14.05 33 VAL B CA 1
ATOM 1433 C C . VAL B 2 8 ? -5.684 5.256 26.577 1.00 12.24 33 VAL B C 1
ATOM 1434 O O . VAL B 2 8 ? -6.545 6.124 26.417 1.00 12.46 33 VAL B O 1
ATOM 1447 N N . ASN B 2 9 ? -4.760 5.334 27.530 1.00 11.63 34 ASN B N 1
ATOM 1448 C CA . ASN B 2 9 ? -4.698 6.477 28.426 1.00 12.90 34 ASN B CA 1
ATOM 1449 C C . ASN B 2 9 ? -4.225 7.745 27.731 1.00 13.32 34 ASN B C 1
ATOM 1450 O O . ASN B 2 9 ? -3.427 7.707 26.790 1.00 15.07 34 ASN B O 1
ATOM 1461 N N . ASP B 2 10 ? -4.731 8.875 28.220 1.00 15.66 35 ASP B N 1
ATOM 1462 C CA . ASP B 2 10 ? -4.187 10.165 27.863 1.00 14.77 35 ASP B CA 1
ATOM 1463 C C . ASP B 2 10 ? -4.443 11.128 29.024 1.00 17.35 35 ASP B C 1
ATOM 1464 O O . ASP B 2 10 ? -5.193 10.829 29.942 1.00 18.90 35 ASP B O 1
ATOM 1473 N N . ASP B 2 11 ? -3.702 12.235 28.999 1.00 21.30 36 ASP B N 1
ATOM 1474 C CA . ASP B 2 11 ? -3.781 13.303 30.005 1.00 18.20 36 ASP B CA 1
ATOM 1475 C C . ASP B 2 11 ? -5.015 14.236 30.035 1.00 23.82 36 ASP B C 1
ATOM 1476 O O . ASP B 2 11 ? -5.182 14.993 30.974 1.00 25.38 36 ASP B O 1
ATOM 1485 N N . TYR B 2 12 ? -5.749 14.305 28.943 1.00 15.39 37 TYR B N 1
ATOM 1486 C CA . TYR B 2 12 ? -6.833 15.264 28.786 1.00 14.71 37 TYR B CA 1
ATOM 1487 C C . TYR B 2 12 ? -8.301 14.748 28.819 1.00 23.15 37 TYR B C 1
ATOM 1488 O O . TYR B 2 12 ? -9.199 15.517 29.132 1.00 22.64 37 TYR B O 1
ATOM 1506 N N . THR B 2 13 ? -8.559 13.477 28.561 1.00 16.58 38 THR B N 1
ATOM 1507 C CA . THR B 2 13 ? -9.950 13.036 28.447 1.00 13.38 38 THR B CA 1
ATOM 1508 C C . THR B 2 13 ? -10.496 12.917 29.860 1.00 13.38 38 THR B C 1
ATOM 1509 O O . THR B 2 13 ? -9.919 12.214 30.664 1.00 14.30 38 THR B O 1
ATOM 1520 N N . PRO B 2 14 ? -11.660 13.553 30.156 1.00 13.04 39 PRO B N 1
ATOM 1521 C CA . PRO B 2 14 ? -12.159 13.475 31.546 1.00 13.11 39 PRO B CA 1
ATOM 1522 C C . PRO B 2 14 ? -12.643 12.110 31.968 1.00 12.11 39 PRO B C 1
ATOM 1523 O O . PRO B 2 14 ? -13.105 11.360 31.125 1.00 12.09 39 PRO B O 1
ATOM 1534 N N . MET B 2 15 ? -12.596 11.807 33.256 1.00 11.74 40 MET B N 1
ATOM 1535 C CA . MET B 2 15 ? -13.036 10.507 33.773 1.00 12.92 40 MET B CA 1
ATOM 1536 C C . MET B 2 15 ? -14.466 10.205 33.393 1.00 14.44 40 MET B C 1
ATOM 1537 O O . MET B 2 15 ? -14.794 9.079 33.031 1.00 12.94 40 MET B O 1
ATOM 1551 N N . GLU B 2 16 ? -15.327 11.203 33.540 1.00 14.32 41 GLU B N 1
ATOM 1552 C CA . GLU B 2 16 ? -16.742 11.016 33.291 1.00 15.10 41 GLU B CA 1
ATOM 1553 C C . GLU B 2 16 ? -16.973 10.645 31.828 1.00 13.24 41 GLU B C 1
ATOM 1554 O O . GLU B 2 16 ? -17.947 9.966 31.501 1.00 13.99 41 GLU B O 1
ATOM 1566 N N . PHE B 2 17 ? -16.067 11.073 30.950 1.00 10.13 42 PHE B N 1
ATOM 1567 C CA . PHE B 2 17 ? -16.233 10.788 29.533 1.00 11.40 42 PHE B CA 1
ATOM 1568 C C . PHE B 2 17 ? -15.813 9.349 29.219 1.00 12.30 42 PHE B C 1
ATOM 1569 O O . PHE B 2 17 ? -16.468 8.671 28.445 1.00 10.76 42 PHE B O 1
ATOM 1586 N N . VAL B 2 18 ? -14.729 8.879 29.832 1.00 10.09 43 VAL B N 1
ATOM 1587 C CA . VAL B 2 18 ? -14.335 7.489 29.703 1.00 10.65 43 VAL B CA 1
ATOM 1588 C C . VAL B 2 18 ? -15.443 6.578 30.214 1.00 11.09 43 VAL B C 1
ATOM 1589 O O . VAL B 2 18 ? -15.792 5.589 29.572 1.00 11.10 43 VAL B O 1
ATOM 1602 N N . ILE B 2 19 ? -16.027 6.936 31.356 1.00 11.14 44 ILE B N 1
ATOM 1603 C CA . ILE B 2 19 ? -17.109 6.136 31.909 1.00 11.50 44 ILE B CA 1
ATOM 1604 C C . ILE B 2 19 ? -18.296 6.122 30.935 1.00 10.31 44 ILE B C 1
ATOM 1605 O O . ILE B 2 19 ? -18.910 5.077 30.710 1.00 11.26 44 ILE B O 1
ATOM 1621 N N . ASP B 2 20 ? -18.582 7.286 30.351 1.00 10.56 45 ASP B N 1
ATOM 1622 C CA . ASP B 2 20 ? -19.665 7.445 29.365 1.00 11.27 45 ASP B CA 1
ATOM 1623 C C . ASP B 2 20 ? -19.445 6.499 28.186 1.00 9.79 45 ASP B C 1
ATOM 1624 O O . ASP B 2 20 ? -20.320 5.708 27.837 1.00 12.99 45 ASP B O 1
ATOM 1633 N N . VAL B 2 21 ? -18.257 6.543 27.607 1.00 11.11 46 VAL B N 1
ATOM 1634 C CA . VAL B 2 21 ? -17.917 5.674 26.490 1.00 10.70 46 VAL B CA 1
ATOM 1635 C C . VAL B 2 21 ? -18.082 4.200 26.864 1.00 10.03 46 VAL B C 1
ATOM 1636 O O . VAL B 2 21 ? -18.619 3.411 26.085 1.00 11.48 46 VAL B O 1
AT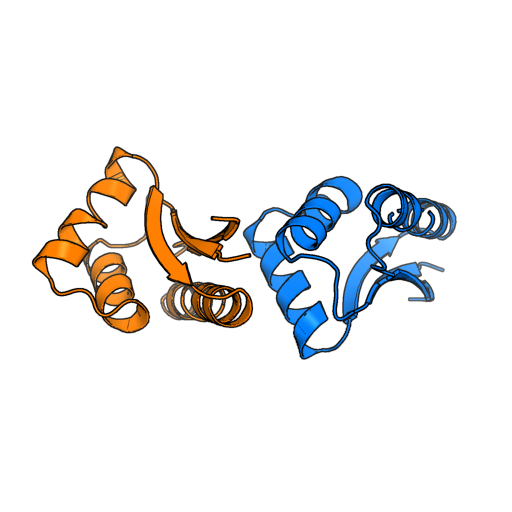OM 1649 N N . LEU B 2 22 ? -17.639 3.811 28.056 1.00 10.69 47 LEU B N 1
ATOM 1650 C CA . LEU B 2 22 ? -17.691 2.404 28.455 1.00 9.89 47 LEU B CA 1
ATOM 1651 C C . LEU B 2 22 ? -19.131 1.915 28.659 1.00 12.71 47 LEU B C 1
ATOM 1652 O O . LEU B 2 22 ? -19.440 0.752 28.395 1.00 13.36 47 LEU B O 1
ATOM 1668 N N . GLN B 2 23 ? -20.010 2.801 29.122 1.00 11.81 48 GLN B N 1
ATOM 1669 C CA . GLN B 2 23 ? -21.421 2.430 29.251 1.00 12.34 48 GLN B CA 1
ATOM 1670 C C . GLN B 2 23 ? -22.140 2.426 27.898 1.00 13.94 48 GLN B C 1
ATOM 1671 O O . GLN B 2 23 ? -22.893 1.497 27.583 1.00 15.43 48 GLN B O 1
ATOM 1685 N N . LYS B 2 24 ? -21.876 3.456 27.102 1.00 14.31 49 LYS B N 1
ATOM 1686 C CA . LYS B 2 24 ? -22.572 3.682 25.832 1.00 12.19 49 LYS B CA 1
ATOM 1687 C C . LYS B 2 24 ? -22.210 2.658 24.763 1.00 17.99 49 LYS B C 1
ATOM 1688 O O . LYS B 2 24 ? -23.080 2.150 24.058 1.00 18.26 49 LYS B O 1
ATOM 1707 N N . PHE B 2 25 ? -20.925 2.359 24.630 1.00 14.52 50 PHE B N 1
ATOM 1708 C CA . PHE B 2 25 ? -20.460 1.511 23.540 1.00 14.62 50 PHE B CA 1
ATOM 1709 C C . PHE B 2 25 ? -20.133 0.081 23.943 1.00 18.25 50 PHE B C 1
ATOM 1710 O O . PHE B 2 25 ? -19.953 -0.767 23.078 1.00 17.67 50 PHE B O 1
ATOM 1727 N N . PHE B 2 26 ? -20.061 -0.195 25.245 1.00 12.53 51 PHE B N 1
ATOM 1728 C CA . PHE B 2 26 ? -19.676 -1.516 25.704 1.00 14.71 51 PHE B CA 1
ATOM 1729 C C . PHE B 2 26 ? -20.648 -2.063 26.750 1.00 11.82 51 PHE B C 1
ATOM 1730 O O . PHE B 2 26 ? -20.462 -3.165 27.244 1.00 16.42 51 PHE B O 1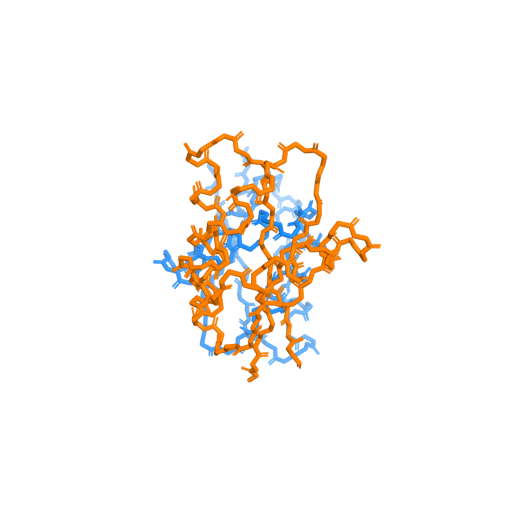
ATOM 1747 N N . SER B 2 27 ? -21.661 -1.268 27.085 1.00 13.59 52 SER B N 1
ATOM 1748 C CA . SER B 2 27 ? -22.768 -1.677 27.959 1.00 14.32 52 SER B CA 1
ATOM 1749 C C . SER B 2 27 ? -22.373 -2.091 29.373 1.00 16.82 52 SER B C 1
ATOM 1750 O O . SER B 2 27 ? -23.068 -2.890 30.005 1.00 16.24 52 SER B O 1
ATOM 1758 N N . TYR B 2 28 ? -21.279 -1.537 29.886 1.00 13.53 53 TYR B N 1
ATOM 1759 C CA . TYR B 2 28 ? -20.886 -1.805 31.263 1.00 14.99 53 TYR B CA 1
ATOM 1760 C C . TYR B 2 28 ? -21.697 -0.988 32.258 1.00 14.49 53 TYR B C 1
ATOM 1761 O O . TYR B 2 28 ? -22.144 0.121 31.958 1.00 17.04 53 TYR B O 1
ATOM 1779 N N . ASP B 2 29 ? -21.878 -1.549 33.451 1.00 11.92 54 ASP B N 1
ATOM 1780 C CA . ASP B 2 29 ? -22.475 -0.779 34.530 1.00 14.37 54 ASP B CA 1
ATOM 1781 C C . ASP B 2 29 ? -21.428 0.179 35.097 1.00 14.03 54 ASP B C 1
ATOM 1782 O O . ASP B 2 29 ? -20.273 0.157 34.693 1.00 12.39 54 ASP B O 1
ATOM 1791 N N . VAL B 2 30 ? -21.835 1.035 36.019 1.00 14.07 55 VAL B N 1
ATOM 1792 C CA . VAL B 2 30 ? -20.938 2.059 36.532 1.00 18.39 55 VAL B CA 1
ATOM 1793 C C . VAL B 2 30 ? -19.713 1.473 37.245 1.00 13.02 55 VAL B C 1
ATOM 1794 O O . VAL B 2 30 ? -18.598 1.968 37.067 1.00 13.99 55 VAL B O 1
ATOM 1807 N N . GLU B 2 31 ? -19.906 0.421 38.040 1.00 13.50 56 GLU B N 1
ATOM 1808 C CA . GLU B 2 31 ? -18.782 -0.103 38.821 1.00 10.90 56 GLU B CA 1
ATOM 1809 C C . GLU B 2 31 ? -17.696 -0.672 37.913 1.00 12.61 56 GLU B C 1
ATOM 1810 O O . GLU B 2 31 ? -16.512 -0.386 38.092 1.00 13.15 56 GLU B O 1
ATOM 1822 N N . ARG B 2 32 ? -18.105 -1.490 36.949 1.00 13.67 57 ARG B N 1
ATOM 1823 C CA . ARG B 2 32 ? -17.153 -2.106 36.032 1.00 12.82 57 ARG B CA 1
ATOM 1824 C C . ARG B 2 32 ? -16.535 -1.076 35.076 1.00 12.04 57 ARG B C 1
ATOM 1825 O O . ARG B 2 32 ? -15.341 -1.125 34.812 1.00 10.46 57 ARG B O 1
ATOM 1846 N N . ALA B 2 33 ? -17.336 -0.135 34.579 1.00 13.41 58 ALA B N 1
ATOM 1847 C CA . ALA B 2 33 ? -16.803 0.949 33.761 1.00 9.92 58 ALA B CA 1
ATOM 1848 C C . ALA B 2 33 ? -15.714 1.690 34.519 1.00 12.68 58 ALA B C 1
ATOM 1849 O O . ALA B 2 33 ? -14.669 2.006 33.977 1.00 12.25 58 ALA B O 1
ATOM 1856 N N . THR B 2 34 ? -15.971 1.963 35.790 1.00 11.99 59 THR B N 1
ATOM 1857 C CA . THR B 2 34 ? -15.016 2.692 36.602 1.00 10.14 59 THR B CA 1
ATOM 1858 C C . THR B 2 34 ? -13.748 1.864 36.828 1.00 11.19 59 THR B C 1
ATOM 1859 O O . THR B 2 34 ? -12.647 2.401 36.816 1.00 12.95 59 THR B O 1
ATOM 1870 N N . GLN B 2 35 ? -13.899 0.553 37.024 1.00 12.20 60 GLN B N 1
ATOM 1871 C CA . GLN B 2 35 ? -12.732 -0.330 37.155 1.00 12.49 60 GLN B CA 1
ATOM 1872 C C . GLN B 2 35 ? -11.861 -0.293 35.897 1.00 9.78 60 GLN B C 1
ATOM 1873 O O . GLN B 2 35 ? -10.636 -0.258 35.976 1.00 11.60 60 GLN B O 1
ATOM 1887 N N . LEU B 2 36 ? -12.503 -0.334 34.730 1.00 11.38 61 LEU B N 1
ATOM 1888 C CA . LEU B 2 36 ? -11.761 -0.346 33.474 1.00 11.53 61 LEU B CA 1
ATOM 1889 C C . LEU B 2 36 ? -11.061 0.995 33.280 1.00 11.60 61 LEU B C 1
ATOM 1890 O O . LEU B 2 36 ? -9.939 1.049 32.802 1.00 12.87 61 LEU B O 1
ATOM 1906 N N A MET B 2 37 ? -11.719 2.070 33.696 0.50 11.46 62 MET B N 1
ATOM 1907 N N B MET B 2 37 ? -11.717 2.079 33.662 0.50 11.23 62 MET B N 1
ATOM 1908 C CA A MET B 2 37 ? -11.138 3.406 33.609 0.50 9.96 62 MET B CA 1
ATOM 1909 C CA B MET B 2 37 ? -11.072 3.382 33.596 0.50 10.19 62 MET B CA 1
ATOM 1910 C C A MET B 2 37 ? -9.925 3.551 34.539 0.50 13.18 62 MET B C 1
ATOM 1911 C C B MET B 2 37 ? -9.827 3.395 34.469 0.50 11.99 62 MET B C 1
ATOM 1912 O O A MET B 2 37 ? -8.990 4.284 34.217 0.50 11.44 62 MET B O 1
ATOM 1913 O O B MET B 2 37 ? -8.779 3.889 34.063 0.50 12.06 62 MET B O 1
ATOM 1940 N N . LEU B 2 38 ? -9.940 2.855 35.681 1.00 13.66 63 LEU B N 1
ATOM 1941 C CA . LEU B 2 38 ? -8.779 2.800 36.571 1.00 10.30 63 LEU B CA 1
ATOM 1942 C C . LEU B 2 38 ? -7.620 2.073 35.888 1.00 13.24 63 LEU B C 1
ATOM 1943 O O . LEU B 2 38 ? -6.464 2.486 36.003 1.00 15.74 63 LEU B O 1
ATOM 1960 N N . ALA B 2 39 ? -7.938 1.000 35.164 1.00 15.83 64 ALA B N 1
ATOM 1961 C CA . ALA B 2 39 ? -6.935 0.242 34.423 1.00 12.71 64 ALA B CA 1
ATOM 1962 C C . ALA B 2 39 ? -6.323 1.102 33.322 1.00 12.97 64 ALA B C 1
ATOM 1963 O O . ALA B 2 39 ? -5.112 1.101 33.118 1.00 16.06 64 ALA B O 1
ATOM 1970 N N . VAL B 2 40 ? -7.158 1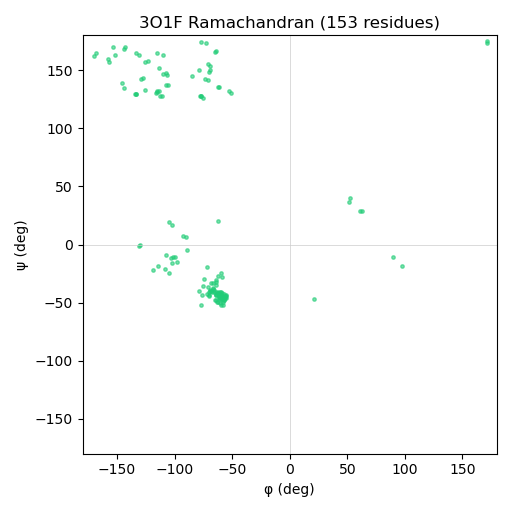.841 32.602 1.00 13.71 65 VAL B N 1
ATOM 1971 C CA . VAL B 2 40 ? -6.648 2.723 31.570 1.00 14.25 65 VAL B CA 1
ATOM 1972 C C . VAL B 2 40 ? -5.612 3.667 32.187 1.00 14.31 65 VAL B C 1
ATOM 1973 O O . VAL B 2 40 ? -4.541 3.873 31.626 1.00 16.63 65 VAL B O 1
ATOM 1986 N N . HIS B 2 41 ? -5.919 4.210 33.362 1.00 15.55 66 HIS B N 1
ATOM 1987 C CA . HIS B 2 41 ? -5.085 5.264 33.952 1.00 14.54 66 HIS B CA 1
ATOM 1988 C C . HIS B 2 41 ? -3.782 4.767 34.548 1.00 18.77 66 HIS B C 1
ATOM 1989 O O . HIS B 2 41 ? -2.765 5.457 34.472 1.00 21.32 66 HIS B O 1
ATOM 2003 N N . TYR B 2 42 ? -3.804 3.577 35.133 1.00 18.27 67 TYR B N 1
ATOM 2004 C CA . TYR B 2 42 ? -2.631 3.087 35.847 1.00 22.98 67 TYR B CA 1
ATOM 2005 C C . TYR B 2 42 ? -1.868 2.022 35.077 1.00 23.51 67 TYR B C 1
ATOM 2006 O O . TYR B 2 42 ? -0.676 1.835 35.298 1.00 23.97 67 TYR B O 1
ATOM 2024 N N . GLN B 2 43 ? -2.552 1.319 34.179 1.00 20.00 68 GLN B N 1
ATOM 2025 C CA . GLN B 2 43 ? -1.881 0.350 33.319 1.00 25.02 68 GLN B CA 1
ATOM 2026 C C . GLN B 2 43 ? -1.561 0.943 31.945 1.00 17.99 68 GLN B C 1
ATOM 2027 O O . GLN B 2 43 ? -0.757 0.391 31.193 1.00 20.29 68 GLN B O 1
ATOM 2041 N N . GLY B 2 44 ? -2.186 2.075 31.627 1.00 14.71 69 GLY B N 1
ATOM 2042 C CA . GLY B 2 44 ? -1.930 2.767 30.381 1.00 14.75 69 GLY B CA 1
ATOM 2043 C C . GLY B 2 44 ? -2.951 2.456 29.295 1.00 15.66 69 GLY B C 1
ATOM 2044 O O . GLY B 2 44 ? -3.060 3.190 28.330 1.00 14.44 69 GLY B O 1
ATOM 2048 N N . LYS B 2 45 ? -3.679 1.356 29.457 1.00 14.53 70 LYS B N 1
ATOM 2049 C CA . LYS B 2 45 ? -4.719 0.966 28.511 1.00 14.59 70 LYS B C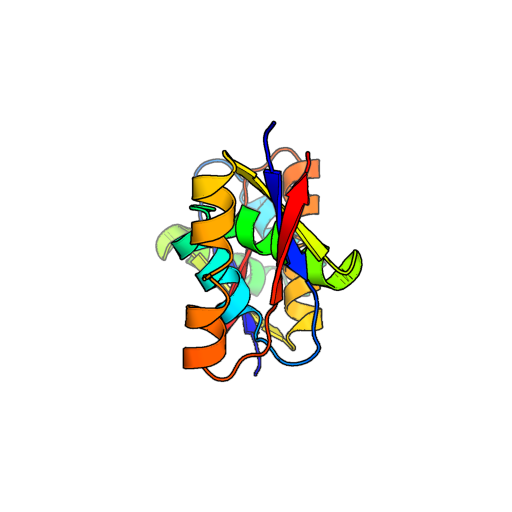A 1
ATOM 2050 C C . LYS B 2 45 ? -5.528 -0.144 29.151 1.00 13.40 70 LYS B C 1
ATOM 2051 O O . LYS B 2 45 ? -5.104 -0.728 30.148 1.00 15.32 70 LYS B O 1
ATOM 2070 N N . ALA B 2 46 ? -6.699 -0.419 28.594 1.00 11.02 71 ALA B N 1
ATOM 2071 C CA . ALA B 2 46 ? -7.532 -1.526 29.036 1.00 12.48 71 ALA B CA 1
ATOM 2072 C C . ALA B 2 46 ? -8.282 -2.129 27.853 1.00 12.48 71 ALA B C 1
ATOM 2073 O O . ALA B 2 46 ? -8.773 -1.412 26.991 1.00 10.07 71 ALA B O 1
ATOM 2080 N N . ILE B 2 47 ? -8.361 -3.457 27.824 1.00 11.68 72 ILE B N 1
ATOM 2081 C CA . ILE B 2 47 ? -9.191 -4.176 26.862 1.00 12.08 72 ILE B CA 1
ATOM 2082 C C . ILE B 2 47 ? -10.646 -4.092 27.301 1.00 14.17 72 ILE B C 1
ATOM 2083 O O . ILE B 2 47 ? -10.970 -4.386 28.451 1.00 15.14 72 ILE B O 1
ATOM 2099 N N . CYS B 2 48 ? -11.528 -3.670 26.407 1.00 11.98 73 CYS B N 1
ATOM 2100 C CA . CYS B 2 48 ? -12.911 -3.442 26.790 1.00 14.47 73 CYS B CA 1
ATOM 2101 C C . CYS B 2 48 ? -13.869 -4.489 26.243 1.00 16.87 73 CYS B C 1
ATOM 2102 O O . CYS B 2 48 ? -15.043 -4.528 26.615 1.00 14.47 73 CYS B O 1
ATOM 2110 N N . GLY B 2 49 ? -13.353 -5.340 25.364 1.00 10.79 74 GLY B N 1
ATOM 2111 C CA . GLY B 2 49 ? -14.115 -6.457 24.848 1.00 11.93 74 GLY B CA 1
ATOM 2112 C C . GLY B 2 49 ? -13.403 -7.155 23.712 1.00 11.62 74 GLY B C 1
ATOM 2113 O O . GLY B 2 49 ? -12.345 -6.721 23.267 1.00 11.21 74 GLY B O 1
ATOM 2117 N N . VAL B 2 50 ? -14.004 -8.250 23.259 1.00 11.55 75 VAL B N 1
ATOM 2118 C CA . VAL B 2 50 ? -13.506 -9.028 22.143 1.00 9.58 75 VAL B CA 1
ATOM 2119 C C . VAL B 2 50 ? -14.702 -9.300 21.235 1.00 13.36 75 VAL B C 1
ATOM 2120 O O . VAL B 2 50 ? -15.759 -9.754 21.693 1.00 11.60 75 VAL B O 1
ATOM 2133 N N . PHE B 2 51 ? -14.522 -9.017 19.955 1.00 10.71 76 PHE B N 1
ATOM 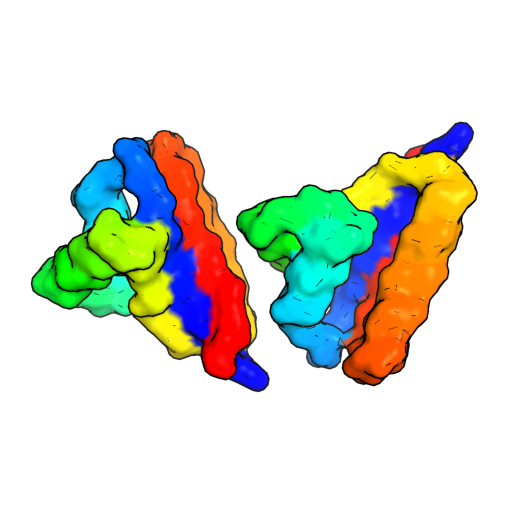2134 C CA . PHE B 2 51 ? -15.611 -9.000 18.992 1.00 8.63 76 PHE B CA 1
ATOM 2135 C C . PHE B 2 51 ? -15.135 -9.548 17.650 1.00 9.60 76 PHE B C 1
ATOM 2136 O O . PHE B 2 51 ? -13.944 -9.726 17.429 1.00 10.25 76 PHE B O 1
ATOM 2153 N N . THR B 2 52 ? -16.066 -9.785 16.730 1.00 8.88 77 THR B N 1
ATOM 2154 C CA . THR B 2 52 ? -15.687 -10.128 15.375 1.00 10.87 77 THR B CA 1
ATOM 2155 C C . THR B 2 52 ? -14.972 -8.956 14.707 1.00 9.29 77 THR B C 1
ATOM 2156 O O . THR B 2 52 ? -15.009 -7.829 15.182 1.00 9.75 77 THR B O 1
ATOM 2167 N N . ALA B 2 53 ? -14.320 -9.225 13.586 1.00 9.34 78 ALA B N 1
ATOM 2168 C CA . ALA B 2 53 ? -13.538 -8.205 12.923 1.00 10.01 78 ALA B CA 1
ATOM 2169 C C . ALA B 2 53 ? -14.398 -6.983 12.587 1.00 9.74 78 ALA B C 1
ATOM 2170 O O . ALA B 2 53 ? -14.021 -5.848 12.863 1.00 8.60 78 ALA B O 1
ATOM 2177 N N . GLU B 2 54 ? -15.569 -7.217 12.007 1.00 10.92 79 GLU B N 1
ATOM 2178 C CA . GLU B 2 54 ? -16.417 -6.121 11.565 1.00 12.08 79 GLU B CA 1
ATOM 2179 C C . GLU B 2 54 ? -16.991 -5.342 12.744 1.00 10.26 79 GLU B C 1
ATOM 2180 O O . GLU B 2 54 ? -17.071 -4.115 12.696 1.00 9.88 79 GLU B O 1
ATOM 2192 N N . VAL B 2 55 ? -17.368 -6.034 13.804 1.00 10.93 80 VAL B N 1
ATOM 2193 C CA . VAL B 2 55 ? -17.925 -5.357 14.969 1.00 12.17 80 VAL B CA 1
ATOM 2194 C C . VAL B 2 55 ? -16.845 -4.546 15.695 1.00 13.81 80 VAL B C 1
ATOM 2195 O O . VAL B 2 55 ? -17.085 -3.415 16.119 1.00 12.41 80 VAL B O 1
ATOM 2208 N N . ALA B 2 56 ? -15.640 -5.102 15.814 1.00 10.77 81 ALA B N 1
ATOM 2209 C CA . ALA B 2 56 ? -14.541 -4.355 16.435 1.00 8.30 81 ALA B CA 1
ATOM 2210 C C . ALA B 2 56 ? -14.190 -3.132 15.607 1.00 8.04 81 ALA B C 1
ATOM 2211 O O . ALA B 2 56 ? -13.946 -2.055 16.136 1.00 9.36 81 ALA B O 1
ATOM 2218 N N . GLU B 2 57 ? -14.144 -3.318 14.292 1.00 7.46 82 GLU B N 1
ATOM 2219 C CA . GLU B 2 57 ? -13.812 -2.224 13.414 1.00 8.73 82 GLU B CA 1
ATOM 2220 C C . GLU B 2 57 ? -14.812 -1.086 13.596 1.00 9.08 82 GLU B C 1
ATOM 2221 O O . GLU B 2 57 ? -14.442 0.074 13.692 1.00 10.33 82 GLU B O 1
ATOM 2233 N N . THR B 2 58 ? -16.090 -1.435 13.647 1.00 11.09 83 THR B N 1
ATOM 2234 C CA . THR B 2 58 ? -17.134 -0.435 13.810 1.00 13.20 83 THR B CA 1
ATOM 2235 C C . THR B 2 58 ? -17.072 0.257 15.179 1.00 11.68 83 THR B C 1
ATOM 2236 O O . THR B 2 58 ? -17.245 1.476 15.265 1.00 10.28 83 THR B O 1
ATOM 2247 N N . LYS B 2 59 ? -16.806 -0.508 16.233 1.00 11.57 84 LYS B N 1
ATOM 2248 C CA . LYS B 2 59 ? -16.672 0.031 17.593 1.00 11.79 84 LYS B CA 1
ATOM 2249 C C . LYS B 2 59 ? -15.584 1.084 17.651 1.00 10.60 84 LYS B C 1
ATOM 2250 O O . LYS B 2 59 ? -15.777 2.179 18.186 1.00 10.08 84 LYS B O 1
ATOM 2269 N N . VAL B 2 60 ? -14.426 0.740 17.100 1.00 9.41 85 VAL B N 1
ATOM 2270 C CA . VAL B 2 60 ? -13.277 1.625 17.100 1.00 12.26 85 VAL B CA 1
ATOM 2271 C C . VAL B 2 60 ? -13.629 2.917 16.367 1.00 11.12 85 VAL B C 1
ATOM 2272 O O . VAL B 2 60 ? -13.348 4.012 16.848 1.00 11.04 85 VAL B O 1
ATOM 2285 N N . ALA B 2 61 ? -14.258 2.799 15.198 1.00 12.61 86 ALA B N 1
ATOM 2286 C CA . ALA B 2 61 ? -14.604 3.991 14.428 1.00 9.20 86 ALA B CA 1
ATOM 2287 C C . ALA B 2 61 ? -15.565 4.882 15.207 1.00 10.34 86 ALA B C 1
ATOM 2288 O O . ALA B 2 61 ? -15.379 6.100 15.271 1.00 12.13 86 ALA B O 1
ATOM 2295 N N . MET B 2 62 ? -16.587 4.271 15.793 1.00 11.01 87 MET B N 1
ATOM 2296 C CA A MET B 2 62 ? -17.634 5.024 16.474 0.50 9.88 87 MET B CA 1
ATOM 2297 C CA B MET B 2 62 ? -17.634 5.027 16.467 0.50 9.96 87 MET B CA 1
ATOM 2298 C C . MET B 2 62 ? -17.148 5.638 17.780 1.00 10.62 87 MET B C 1
ATOM 2299 O O . MET B 2 62 ? -17.492 6.775 18.096 1.00 12.02 87 MET B O 1
ATOM 2326 N N . VAL B 2 63 ? -16.346 4.893 18.549 1.00 9.38 88 VAL B N 1
ATOM 2327 C CA . VAL B 2 63 ? -15.802 5.434 19.791 1.00 9.63 88 VAL B CA 1
ATOM 2328 C C . VAL B 2 63 ? -14.911 6.648 19.523 1.00 10.48 88 VAL B C 1
ATOM 2329 O O . VAL B 2 63 ? -15.068 7.688 20.148 1.00 12.22 88 VAL B O 1
ATOM 2342 N N . ASN B 2 64 ? -13.975 6.520 18.587 1.00 9.69 89 ASN B N 1
ATOM 2343 C CA . ASN B 2 64 ? -13.091 7.632 18.267 1.00 7.90 89 ASN B CA 1
ATOM 2344 C C . ASN B 2 64 ? -13.861 8.832 17.762 1.00 10.84 89 ASN B C 1
ATOM 2345 O O . ASN B 2 64 ? -13.546 9.957 18.131 1.00 11.51 89 ASN B O 1
ATOM 2356 N N . LYS B 2 65 ? -14.867 8.596 16.924 1.00 11.07 90 LYS B N 1
ATOM 2357 C CA . LYS B 2 65 ? -15.678 9.684 16.376 1.00 12.77 90 LYS B CA 1
ATOM 2358 C C . LYS B 2 65 ? -16.382 10.454 17.499 1.00 14.98 90 LYS B C 1
ATOM 2359 O O . LYS B 2 65 ? -16.403 11.695 17.520 1.00 13.04 90 LYS B O 1
ATOM 2378 N N . TYR B 2 66 ? -16.955 9.701 18.426 1.00 12.50 91 TYR B N 1
ATOM 2379 C CA . TYR B 2 66 ? -17.677 10.275 19.549 1.00 11.85 91 TYR B CA 1
ATOM 2380 C C . TYR B 2 66 ? -16.731 11.120 20.389 1.00 13.23 91 TYR B C 1
ATOM 2381 O O . TYR B 2 66 ? -17.068 12.232 20.805 1.00 13.70 91 TYR B O 1
ATOM 2399 N N . ALA B 2 67 ? -15.528 10.610 20.610 1.00 11.88 92 ALA B N 1
ATOM 2400 C CA . ALA B 2 67 ? -14.524 11.327 21.382 1.00 13.50 92 ALA B CA 1
ATOM 2401 C C . ALA B 2 67 ? -14.193 12.643 20.699 1.00 13.64 92 ALA B C 1
ATOM 2402 O O . ALA B 2 67 ? -14.190 13.698 21.332 1.00 14.22 92 ALA B O 1
ATOM 2409 N N . ARG B 2 68 ? -13.899 12.594 19.404 1.00 12.02 93 ARG B N 1
ATOM 2410 C CA . ARG B 2 68 ? -13.507 13.826 18.726 1.00 14.53 93 ARG B CA 1
ATOM 2411 C C . ARG B 2 68 ? -14.667 14.806 18.661 1.00 13.64 93 ARG B C 1
ATOM 2412 O O . ARG B 2 68 ? -14.457 16.007 18.716 1.00 14.33 93 ARG B O 1
ATOM 2433 N N . GLU B 2 69 ? -15.891 14.297 18.552 1.00 13.08 94 GLU B N 1
ATOM 2434 C CA . GLU B 2 69 ? -17.055 15.180 18.540 1.00 16.95 94 GLU B CA 1
ATOM 2435 C C . GLU B 2 69 ? -17.109 16.008 19.820 1.00 24.15 94 GLU B C 1
ATOM 2436 O O . GLU B 2 69 ? -17.638 17.125 19.817 1.00 21.65 94 GLU B O 1
ATOM 2448 N N . ASN B 2 70 ? -16.552 15.458 20.902 1.00 17.09 95 ASN B N 1
ATOM 2449 C CA . ASN B 2 70 ? -16.503 16.139 22.199 1.00 15.02 95 ASN B CA 1
ATOM 2450 C C . ASN B 2 70 ? -15.136 16.751 22.514 1.00 16.70 95 ASN B C 1
ATOM 2451 O O . ASN B 2 70 ? -14.826 17.072 23.669 1.00 18.37 95 ASN B O 1
ATOM 2462 N N . GLU B 2 71 ? -14.324 16.888 21.470 1.00 13.52 96 GLU B N 1
ATOM 2463 C CA . GLU B 2 71 ? -12.985 17.459 21.550 1.00 14.81 96 GLU B CA 1
ATOM 2464 C C . GLU B 2 71 ? -12.075 16.833 22.610 1.00 12.57 96 GLU B C 1
ATOM 2465 O O . GLU B 2 71 ? -11.282 17.515 23.252 1.00 16.07 96 GLU B O 1
ATOM 2477 N N . HIS B 2 72 ? -12.169 15.510 22.733 1.00 12.69 97 HIS B N 1
ATOM 2478 C CA . HIS B 2 72 ? -11.249 14.747 23.570 1.00 14.07 97 HIS B CA 1
ATOM 2479 C C . HIS B 2 72 ? -10.402 13.853 22.679 1.00 9.65 97 HIS B C 1
ATOM 2480 O O . HIS B 2 72 ? -10.839 13.444 21.610 1.00 14.04 97 HIS B O 1
ATOM 2494 N N . PRO B 2 73 ? -9.171 13.542 23.131 1.00 12.03 98 PRO B N 1
ATOM 2495 C CA . PRO B 2 73 ? -8.245 12.792 22.282 1.00 14.22 98 PRO B CA 1
ATOM 2496 C C . PRO B 2 73 ? -8.324 11.295 22.501 1.00 15.70 98 PRO B C 1
ATOM 2497 O O . PRO B 2 73 ? -7.533 10.564 21.924 1.00 13.78 98 PRO B O 1
ATOM 2508 N N . LEU B 2 74 ? -9.279 10.831 23.287 1.00 11.52 99 LEU B N 1
ATOM 2509 C CA . LEU B 2 74 ? -9.286 9.450 23.725 1.00 8.56 99 LEU B CA 1
ATOM 2510 C C . LEU B 2 74 ? -9.174 8.536 22.527 1.00 10.38 99 LEU B C 1
ATOM 2511 O O . LEU B 2 74 ? -9.949 8.660 21.576 1.00 11.78 99 LEU B O 1
ATOM 2527 N N . LEU B 2 75 ? -8.282 7.584 22.616 1.00 9.48 100 LEU B N 1
ATOM 2528 C CA . LEU B 2 75 ? -7.945 6.723 21.500 1.00 7.60 100 LEU B CA 1
ATOM 2529 C C . LEU B 2 75 ? -8.442 5.318 21.790 1.00 9.90 100 LEU B C 1
ATOM 2530 O O . LEU B 2 75 ? -8.141 4.743 22.819 1.00 10.53 100 LEU B O 1
ATOM 2546 N N . CYS B 2 76 ? -9.186 4.783 20.845 1.00 9.34 101 CYS B N 1
ATOM 2547 C CA . CYS B 2 76 ? -9.702 3.430 20.880 1.00 8.12 101 CYS B CA 1
ATOM 2548 C C . CYS B 2 76 ? -9.054 2.702 19.730 1.00 7.98 101 CYS B C 1
ATOM 2549 O O . CYS B 2 76 ? -9.007 3.222 18.619 1.00 9.88 101 CYS B O 1
ATOM 2557 N N . THR B 2 77 ? -8.525 1.505 19.987 1.00 7.88 102 THR B N 1
ATOM 2558 C CA . THR B 2 77 ? -7.800 0.738 18.985 1.00 8.48 102 THR B CA 1
ATOM 2559 C C . THR B 2 77 ? -8.263 -0.709 18.990 1.00 9.07 102 THR B C 1
ATOM 2560 O O . THR B 2 77 ? -8.949 -1.155 19.919 1.00 10.34 102 THR B O 1
ATOM 2571 N N . LEU B 2 78 ? -7.922 -1.441 17.943 1.00 9.55 103 LEU B N 1
ATOM 2572 C CA . LEU B 2 78 ? -8.178 -2.870 17.919 1.00 8.73 103 LEU B CA 1
ATOM 2573 C C . LEU B 2 78 ? -6.898 -3.632 17.619 1.00 10.48 103 LEU B C 1
ATOM 2574 O O . LEU B 2 78 ? -5.942 -3.081 17.060 1.00 11.98 103 LEU B O 1
ATOM 2590 N N . GLU B 2 79 ? -6.886 -4.897 18.023 1.00 9.36 104 GLU B N 1
ATOM 2591 C CA . GLU B 2 79 ? -5.816 -5.805 17.655 1.00 11.55 104 GLU B CA 1
ATOM 2592 C C . GLU B 2 79 ? -6.309 -7.236 17.770 1.00 11.17 104 GLU B C 1
ATOM 2593 O O . GLU B 2 79 ? -7.310 -7.499 18.425 1.00 11.25 104 GLU B O 1
ATOM 2605 N N . LYS B 2 80 ? -5.624 -8.150 17.089 1.00 12.11 105 LYS B N 1
ATOM 2606 C CA . LYS B 2 80 ? -6.044 -9.547 17.080 1.00 12.98 105 LYS B CA 1
ATOM 2607 C C . LYS B 2 80 ? -6.006 -10.123 18.493 1.00 16.88 105 LYS B C 1
ATOM 2608 O O . LYS B 2 80 ? -5.050 -9.889 19.245 1.00 14.26 105 LYS B O 1
ATOM 2627 N N . ALA B 2 81 ? -7.056 -10.857 18.852 1.00 13.82 106 ALA B N 1
ATOM 2628 C CA . ALA B 2 81 ? -7.180 -11.451 20.179 1.00 19.08 106 ALA B CA 1
ATOM 2629 C C . ALA B 2 81 ? -6.387 -12.751 20.256 1.00 28.91 106 ALA B C 1
ATOM 2630 O O . ALA B 2 81 ? -6.086 -13.374 19.241 1.00 28.61 106 ALA B O 1
#

Nearest PDB structures (foldseek):
  3o1f-assembly2_B  TM=1.012E+00  e=4.612E-16  Escherichia coli
  1r6o-assembly1_C  TM=1.004E+00  e=8.318E-15  Escherichia coli
  3o2h-assembly1_A  TM=9.997E-01  e=2.440E-14  Escherichia coli K-12
  3gq1-assembly2_B  TM=9.912E-01  e=3.727E-11  Caulobacter vibrioides
  3g3p-assembly1_B  TM=9.908E-01  e=1.338E-10  Caulobacter vibrioides

CATH classification: 3.30.1390.10

InterPro domains:
  IPR003769 Adaptor protein ClpS, core [PF02617] (23-102)
  IPR014719 Ribosomal protein bL12, C-terminal/adaptor protein ClpS-like [G3DSA:3.30.1390.10] (1-106)
  IPR014719 Ribosomal protein bL12, C-terminal/adaptor protein ClpS-like [SSF54736] (22-105)
  IPR022935 ATP-dependent Clp protease adaptor protein ClpS [MF_00302] (14-101)
  IPR022935 ATP-dependent Clp protease adaptor protein ClpS [PTHR33473] (17-105)

Secondary structure (DSSP, 8-state):
--EEEEEE--SSS-HHHHHHHHHHHH---HHHHHHHHHHHHHHSEEEEEEE-HHHHHHHH--HHHHHHTT---EEEEEE-/-EEEEEEE--SSS-HHHHHHHHHHHH---HHHHHHHHHHHHHHSEEEEEEEEHHHHHHHHHHHHHHHHHTT---EEEEEE-